Protein AF-A0A5F2HUJ4-F1 (afdb_monomer_lite)

Sequence (93 aa):
TSSAVPKTTYTDSNYTAALDEQMQTLCSNAKAAGVIVMTVSLDLVESKAAEKKAMTALKACASDSRFRKDPSDPSKPAKLYWNATGATLSDNF

Secondary structure (DSSP, 8-state):
--TTS-TT--SHHHHHHHHHHHHHHHHHHHHHTTPPP-EEEES--TTSHHHHHHHHHHHHHSPEEEEEEPSS-TTSEEESEEEE-TTTHHHH-

Structure (mmCIF, N/CA/C/O backbone):
data_AF-A0A5F2HUJ4-F1
#
_entry.id   AF-A0A5F2HUJ4-F1
#
loop_
_atom_site.group_PDB
_atom_sit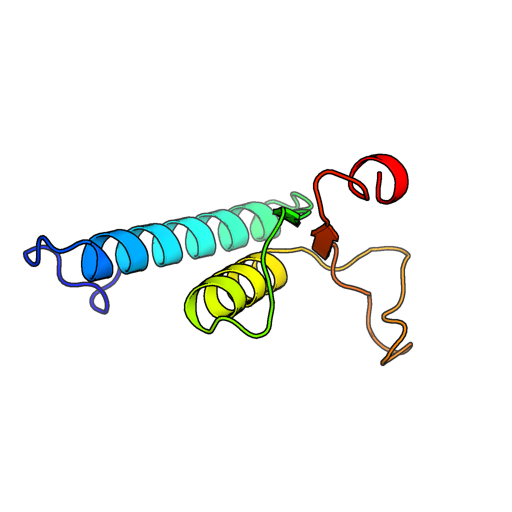e.id
_atom_site.type_symbol
_atom_site.label_atom_id
_atom_site.label_alt_id
_atom_site.label_comp_id
_atom_site.label_asym_id
_atom_site.label_entity_id
_atom_site.label_seq_id
_atom_site.pdbx_PDB_ins_code
_atom_site.Cartn_x
_atom_site.Cartn_y
_atom_site.Cartn_z
_atom_site.occupancy
_atom_site.B_iso_or_equiv
_atom_site.auth_seq_id
_atom_site.auth_comp_id
_atom_site.auth_asym_id
_atom_site.auth_atom_id
_atom_site.pdbx_PDB_model_num
ATOM 1 N N . THR A 1 1 ? -14.371 -0.362 10.358 1.00 74.75 1 THR A N 1
ATOM 2 C CA . THR A 1 1 ? -13.204 -0.055 11.190 1.00 74.75 1 T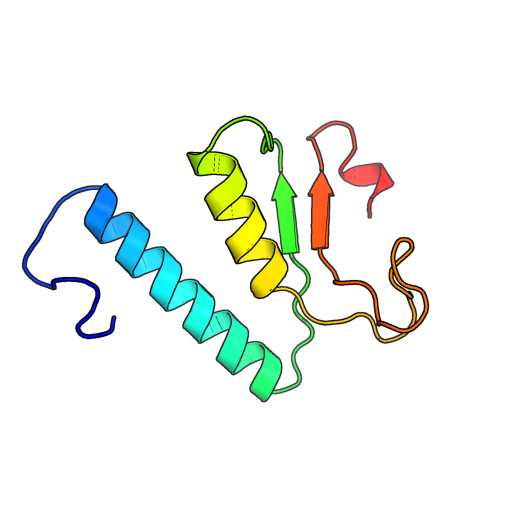HR A CA 1
ATOM 3 C C . THR A 1 1 ? -13.323 -0.762 12.519 1.00 74.75 1 THR A C 1
ATOM 5 O O . THR A 1 1 ? -14.431 -0.979 13.018 1.00 74.75 1 THR A O 1
ATOM 8 N N . SER A 1 2 ? -12.181 -1.161 13.040 1.00 84.44 2 SER A N 1
ATOM 9 C CA . SER A 1 2 ? -11.940 -1.847 14.294 1.00 84.44 2 SER A CA 1
ATOM 10 C C . SER A 1 2 ? -12.173 -0.912 15.477 1.00 84.44 2 SER A C 1
ATOM 12 O O . SER A 1 2 ? -12.450 0.278 15.318 1.00 84.44 2 SER A O 1
ATOM 14 N N . SER A 1 3 ? -12.032 -1.441 16.691 1.00 87.00 3 SER A N 1
ATOM 15 C CA . SER A 1 3 ? -12.040 -0.629 17.911 1.00 87.00 3 SER A CA 1
ATOM 16 C C . SER A 1 3 ? -10.827 0.302 18.032 1.00 87.00 3 SER A C 1
ATOM 18 O O . SER A 1 3 ? -10.843 1.176 18.892 1.00 87.00 3 SER A O 1
ATOM 20 N N . ALA A 1 4 ? -9.795 0.140 17.192 1.00 86.50 4 ALA A N 1
ATOM 21 C CA . ALA A 1 4 ? -8.611 0.998 17.198 1.00 86.50 4 ALA A CA 1
ATOM 22 C C . ALA A 1 4 ? -8.861 2.378 16.563 1.00 86.50 4 ALA A C 1
ATOM 24 O O . ALA A 1 4 ? -8.100 3.308 16.823 1.00 86.50 4 ALA A O 1
ATOM 25 N N . VAL A 1 5 ? -9.924 2.529 15.763 1.00 89.38 5 VAL A N 1
ATOM 26 C CA . VAL A 1 5 ? -10.310 3.802 15.138 1.00 89.38 5 VAL A CA 1
ATOM 27 C C . VAL A 1 5 ? -11.659 4.257 15.710 1.00 89.38 5 VAL A C 1
ATOM 29 O O . VAL A 1 5 ? -12.696 3.672 15.369 1.00 89.38 5 VAL A O 1
ATOM 32 N N . PRO A 1 6 ? -11.685 5.278 16.593 1.00 89.69 6 PRO A N 1
ATOM 33 C CA . PRO A 1 6 ? -12.915 5.777 17.199 1.00 89.69 6 PRO A CA 1
ATOM 34 C C . PRO A 1 6 ? -13.966 6.191 16.163 1.00 89.69 6 PRO A C 1
ATOM 36 O O . PRO A 1 6 ? -13.691 6.939 15.229 1.00 89.69 6 PRO A O 1
ATOM 39 N N . LYS A 1 7 ? -15.212 5.748 16.351 1.00 89.44 7 LYS A N 1
ATOM 40 C CA . LYS A 1 7 ? -16.321 6.041 15.419 1.00 89.44 7 LYS A CA 1
ATOM 41 C C . LYS A 1 7 ? -16.945 7.424 15.619 1.00 89.44 7 LYS A C 1
ATOM 43 O O . LYS A 1 7 ? -17.705 7.875 14.774 1.00 89.44 7 LYS A O 1
ATOM 48 N N . THR A 1 8 ? -16.644 8.074 16.740 1.00 92.69 8 THR A N 1
ATOM 49 C CA . THR A 1 8 ? -17.228 9.360 17.151 1.00 92.69 8 THR A CA 1
ATOM 50 C C . THR A 1 8 ? -16.228 10.516 17.079 1.00 92.69 8 THR A C 1
ATOM 52 O O . THR A 1 8 ? -16.523 11.610 17.551 1.00 92.69 8 THR A O 1
ATOM 55 N N . THR A 1 9 ? -15.036 10.286 16.519 1.00 91.25 9 THR A N 1
ATOM 56 C CA . THR A 1 9 ? -13.998 11.308 16.342 1.00 91.25 9 THR A CA 1
ATOM 57 C C . THR A 1 9 ? -13.955 11.741 14.880 1.00 91.25 9 THR A C 1
ATOM 59 O O . THR A 1 9 ? -13.619 10.955 14.001 1.00 91.25 9 THR A O 1
ATOM 62 N N . TYR A 1 10 ? -14.277 13.002 14.606 1.00 91.38 10 TYR A N 1
ATOM 63 C CA . TYR A 1 10 ? -14.412 13.523 13.242 1.00 91.38 10 TYR A CA 1
ATOM 64 C C . TYR A 1 10 ? -13.253 14.463 12.902 1.00 91.38 10 TYR A C 1
ATOM 66 O O . TYR A 1 10 ? -13.417 15.676 12.823 1.00 91.38 10 TYR A O 1
ATOM 74 N N . THR A 1 11 ? -12.057 13.896 12.762 1.00 94.19 11 THR A N 1
ATOM 75 C CA . THR A 1 11 ? -10.839 14.625 12.380 1.00 94.19 11 THR A CA 1
ATOM 76 C C . THR A 1 11 ? -10.211 13.975 11.158 1.00 94.19 11 THR A C 1
ATOM 78 O O . THR A 1 11 ? -10.354 12.767 10.959 1.00 94.19 11 THR A O 1
ATOM 81 N N . ASP A 1 12 ? -9.456 14.743 10.375 1.00 88.44 12 ASP A N 1
ATOM 82 C CA . ASP A 1 12 ? -8.759 14.231 9.185 1.00 88.44 12 ASP A CA 1
ATOM 83 C C . ASP A 1 12 ? -7.852 13.041 9.513 1.00 88.44 12 ASP A C 1
ATOM 85 O O . ASP A 1 12 ? -7.797 12.060 8.772 1.00 88.44 12 ASP A O 1
ATOM 89 N N . SER A 1 13 ? -7.194 13.087 10.674 1.00 89.50 13 SER A N 1
ATOM 90 C CA . SER A 1 13 ? -6.373 11.985 11.180 1.00 89.50 13 SER A CA 1
ATOM 91 C C . SER A 1 13 ? -7.198 10.715 11.417 1.00 89.50 13 SER A C 1
ATOM 93 O O . SER A 1 13 ? -6.795 9.630 10.994 1.00 89.50 13 SER A O 1
ATOM 95 N N . ASN A 1 14 ? -8.382 10.837 12.029 1.00 91.75 14 ASN A N 1
ATOM 96 C CA . ASN A 1 14 ? -9.252 9.689 12.281 1.00 91.75 14 ASN A CA 1
ATOM 97 C C . ASN A 1 14 ? -9.850 9.124 10.985 1.00 91.75 14 ASN A C 1
ATOM 99 O O . ASN A 1 14 ? -9.893 7.907 10.808 1.00 91.75 14 ASN A O 1
ATOM 103 N N . TYR A 1 15 ? -10.252 9.988 10.050 1.00 91.25 15 TYR A N 1
ATOM 104 C CA . TYR A 1 15 ? -10.717 9.554 8.732 1.00 91.25 15 TYR A CA 1
ATOM 105 C C . TYR A 1 15 ? -9.613 8.855 7.937 1.00 91.25 15 TYR A C 1
ATOM 107 O O . TYR A 1 15 ? -9.858 7.801 7.356 1.00 91.25 15 TYR A O 1
ATOM 115 N N . THR A 1 16 ? -8.387 9.378 7.966 1.00 89.25 16 THR A N 1
ATOM 116 C CA . THR A 1 16 ? -7.233 8.735 7.321 1.00 89.25 16 THR A CA 1
ATOM 117 C C . THR A 1 16 ? -6.962 7.365 7.938 1.00 89.25 16 THR A C 1
ATOM 119 O O . THR A 1 16 ? -6.813 6.389 7.212 1.00 89.25 16 THR A O 1
ATOM 122 N N . ALA A 1 17 ? -6.984 7.249 9.270 1.00 90.19 17 ALA A N 1
ATOM 123 C CA . ALA A 1 17 ? -6.820 5.963 9.949 1.00 90.19 17 ALA A CA 1
ATOM 124 C C . ALA A 1 17 ? -7.937 4.962 9.593 1.00 90.19 17 ALA A C 1
ATOM 126 O O . ALA A 1 17 ? -7.669 3.779 9.386 1.00 90.19 17 ALA A O 1
ATOM 127 N N . ALA A 1 18 ? -9.182 5.433 9.477 1.00 91.75 18 ALA A N 1
ATOM 128 C CA . ALA A 1 18 ? -10.309 4.613 9.046 1.00 91.75 18 ALA A CA 1
ATOM 129 C C . ALA A 1 18 ? -10.128 4.091 7.613 1.00 91.75 18 ALA A C 1
ATOM 131 O O . ALA A 1 18 ? -10.366 2.909 7.356 1.00 91.75 18 ALA A O 1
ATOM 132 N N . LEU A 1 19 ? -9.712 4.959 6.689 1.00 89.94 19 LEU A N 1
ATOM 133 C CA . LEU A 1 19 ? -9.457 4.606 5.292 1.00 89.94 19 LEU A CA 1
ATOM 134 C C . LEU A 1 19 ? -8.268 3.647 5.159 1.00 89.94 19 LEU A C 1
ATOM 136 O O . LEU A 1 19 ? -8.380 2.658 4.434 1.00 89.94 19 LEU A O 1
ATOM 140 N N . ASP A 1 20 ? -7.186 3.877 5.910 1.00 89.06 20 ASP A N 1
ATOM 141 C CA . ASP A 1 20 ? -6.027 2.978 5.987 1.00 89.06 20 ASP A CA 1
ATOM 142 C C . ASP A 1 20 ? -6.471 1.556 6.382 1.00 89.06 20 ASP A C 1
ATOM 144 O O . ASP A 1 20 ? -6.069 0.572 5.757 1.00 89.06 20 ASP A O 1
ATOM 148 N N . GLU A 1 21 ? -7.335 1.432 7.393 1.00 91.88 21 GLU A N 1
ATOM 149 C CA . GLU A 1 21 ? -7.829 0.134 7.867 1.00 91.88 21 GLU A CA 1
ATOM 150 C C . GLU A 1 21 ? -8.721 -0.571 6.830 1.00 91.88 21 GLU A C 1
ATOM 152 O O . GLU A 1 21 ? -8.612 -1.783 6.608 1.00 91.88 21 GLU A O 1
ATOM 157 N N . GLN A 1 22 ? -9.589 0.185 6.153 1.00 92.19 22 GLN A N 1
ATOM 158 C CA . GLN A 1 22 ? -10.434 -0.355 5.086 1.00 92.19 22 GLN A CA 1
ATOM 159 C C . GLN A 1 22 ? -9.595 -0.842 3.905 1.00 92.19 22 GLN A C 1
ATOM 161 O O . GLN A 1 22 ? -9.839 -1.931 3.381 1.00 92.19 22 GLN A O 1
ATOM 166 N N . MET A 1 23 ? -8.562 -0.088 3.524 1.00 91.25 23 MET A N 1
ATOM 167 C CA . MET A 1 23 ? -7.646 -0.491 2.463 1.00 91.25 23 MET A CA 1
ATOM 168 C C . MET A 1 23 ? -6.896 -1.773 2.835 1.00 91.25 23 MET A C 1
ATOM 170 O O . MET A 1 23 ? -6.851 -2.704 2.035 1.00 91.25 23 MET A O 1
ATOM 174 N N . GLN A 1 24 ? -6.382 -1.887 4.062 1.00 92.19 24 GLN A N 1
ATOM 175 C CA . GLN A 1 24 ? -5.728 -3.115 4.537 1.00 92.19 24 GLN A CA 1
ATOM 176 C C . GLN A 1 24 ? -6.661 -4.332 4.495 1.00 92.19 24 GLN A C 1
ATOM 178 O O . GLN A 1 24 ? -6.251 -5.422 4.078 1.00 92.19 24 GLN A O 1
ATOM 183 N N . THR A 1 25 ? -7.922 -4.141 4.884 1.00 94.00 25 THR A N 1
ATOM 184 C CA . THR A 1 25 ? -8.950 -5.188 4.828 1.00 94.00 25 THR A CA 1
ATOM 185 C C . THR A 1 25 ? -9.215 -5.615 3.386 1.00 94.00 25 THR A C 1
ATOM 187 O O . THR A 1 25 ? -9.191 -6.807 3.079 1.00 94.00 25 THR A O 1
ATOM 190 N N . LEU A 1 26 ? -9.380 -4.654 2.472 1.00 92.81 26 LEU A N 1
ATOM 191 C CA . LEU A 1 26 ? -9.560 -4.919 1.045 1.00 92.81 26 LEU A CA 1
ATOM 192 C C . LEU A 1 26 ? -8.381 -5.707 0.464 1.00 92.81 26 LEU A C 1
ATOM 194 O O . LEU A 1 26 ? -8.591 -6.724 -0.193 1.00 92.81 26 LEU A O 1
ATOM 198 N N . CYS A 1 27 ? -7.146 -5.283 0.739 1.00 95.19 27 CYS A N 1
ATOM 199 C CA . CYS A 1 27 ? -5.946 -5.966 0.258 1.00 95.19 27 CYS A CA 1
ATOM 200 C C . CYS A 1 27 ? -5.855 -7.402 0.787 1.00 95.19 27 CYS A C 1
ATOM 202 O O . CYS A 1 27 ? -5.448 -8.309 0.060 1.00 95.19 27 CYS A O 1
ATOM 204 N N . SER A 1 28 ? -6.229 -7.619 2.049 1.00 94.81 28 SER A N 1
ATOM 205 C CA . SER A 1 28 ? -6.240 -8.951 2.659 1.00 94.81 28 SER A CA 1
ATOM 206 C C . SER A 1 28 ? -7.272 -9.855 1.990 1.00 94.81 28 SER A C 1
ATOM 208 O O . SER A 1 28 ? -6.937 -10.970 1.593 1.00 94.81 28 SER A O 1
ATOM 210 N N . ASN A 1 29 ? -8.486 -9.348 1.768 1.00 96.06 29 ASN A N 1
ATOM 211 C CA . ASN A 1 29 ? -9.557 -10.085 1.098 1.00 96.06 29 ASN A CA 1
ATOM 212 C C . ASN A 1 29 ? -9.214 -10.403 -0.362 1.00 96.06 29 ASN A C 1
ATOM 214 O O . ASN A 1 29 ? -9.413 -11.532 -0.805 1.00 96.06 29 ASN A O 1
ATOM 218 N N . ALA A 1 30 ? -8.653 -9.440 -1.099 1.00 96.06 30 ALA A N 1
ATOM 219 C CA . ALA A 1 30 ? -8.224 -9.637 -2.482 1.00 96.06 30 ALA A CA 1
ATOM 220 C C . ALA A 1 30 ? -7.174 -10.754 -2.584 1.00 96.06 30 ALA A C 1
ATOM 222 O O . ALA A 1 30 ? -7.339 -11.694 -3.363 1.00 96.06 30 ALA A O 1
ATOM 223 N N . LYS A 1 31 ? -6.141 -10.708 -1.733 1.00 94.44 31 LYS A N 1
ATOM 224 C CA . LYS A 1 31 ? -5.103 -11.748 -1.686 1.00 94.44 31 LYS A CA 1
ATOM 225 C C . LYS A 1 31 ? -5.670 -13.111 -1.285 1.00 94.44 31 LYS A C 1
ATOM 227 O O . LYS A 1 31 ? -5.307 -14.113 -1.895 1.00 94.44 31 LYS A O 1
ATOM 232 N N . ALA A 1 32 ? -6.581 -13.155 -0.312 1.00 95.69 32 ALA A N 1
ATOM 233 C CA . ALA A 1 32 ? -7.248 -14.391 0.103 1.00 95.69 32 ALA A CA 1
ATOM 234 C C . ALA A 1 32 ? -8.108 -15.003 -1.017 1.00 95.69 32 ALA A C 1
ATOM 236 O O . ALA A 1 32 ? -8.178 -16.222 -1.140 1.00 95.69 32 ALA A O 1
ATOM 237 N N . ALA A 1 33 ? -8.702 -14.170 -1.875 1.00 97.50 33 ALA A N 1
ATOM 238 C CA . ALA A 1 33 ? -9.441 -14.597 -3.062 1.00 97.50 33 ALA A CA 1
ATOM 239 C C . ALA A 1 33 ? -8.538 -14.981 -4.255 1.00 97.50 33 ALA A C 1
ATOM 241 O O . ALA A 1 33 ? -9.039 -15.270 -5.340 1.00 97.50 33 ALA A O 1
ATOM 242 N N . GLY A 1 34 ? -7.210 -14.969 -4.092 1.00 94.25 34 GLY A N 1
ATOM 243 C CA . GLY A 1 34 ? -6.255 -15.289 -5.157 1.00 94.25 34 GLY A CA 1
ATOM 244 C C . GLY A 1 34 ? -6.022 -14.160 -6.167 1.00 94.25 34 GLY A C 1
ATOM 245 O O . GLY A 1 34 ? -5.345 -14.379 -7.176 1.00 94.25 34 GLY A O 1
ATOM 246 N N . VAL A 1 35 ? -6.539 -12.954 -5.905 1.00 96.38 35 VAL A N 1
ATOM 247 C CA . VAL A 1 35 ? -6.282 -11.768 -6.729 1.00 96.38 35 VAL A CA 1
ATOM 248 C C . VAL A 1 35 ? -4.866 -11.272 -6.459 1.00 96.38 35 VAL A C 1
ATOM 250 O O . VAL A 1 35 ? -4.473 -11.034 -5.316 1.00 96.38 35 VAL A O 1
ATOM 253 N N . ILE A 1 36 ? -4.094 -11.093 -7.530 1.00 94.81 36 ILE A N 1
ATOM 254 C CA . ILE A 1 36 ? -2.759 -10.505 -7.449 1.00 94.81 36 ILE A CA 1
ATOM 255 C C . ILE A 1 36 ? -2.911 -8.991 -7.354 1.00 94.81 36 ILE A C 1
ATOM 257 O O . ILE A 1 36 ? -3.415 -8.348 -8.272 1.00 94.81 36 ILE A O 1
ATOM 261 N N . VAL A 1 37 ? -2.445 -8.429 -6.246 1.00 95.75 37 VAL A N 1
ATOM 262 C CA . VAL A 1 37 ? -2.459 -6.986 -6.006 1.00 95.75 37 VAL A CA 1
ATOM 263 C C . VAL A 1 37 ? -1.084 -6.411 -6.299 1.00 95.75 37 VAL A C 1
ATOM 265 O O . VAL A 1 37 ? -0.094 -6.789 -5.671 1.00 95.75 37 VAL A O 1
ATOM 268 N N . MET A 1 38 ? -1.045 -5.472 -7.232 1.00 94.50 38 MET A N 1
ATOM 269 C CA . MET A 1 38 ? 0.107 -4.636 -7.528 1.00 94.50 38 MET A CA 1
ATOM 270 C C . MET A 1 38 ? -0.186 -3.219 -7.049 1.00 94.50 38 MET A C 1
ATOM 272 O O . MET A 1 38 ? -1.291 -2.719 -7.258 1.00 94.50 38 MET A O 1
ATOM 276 N N . THR A 1 39 ? 0.784 -2.577 -6.407 1.00 95.19 39 THR A N 1
ATOM 277 C CA . THR A 1 39 ? 0.627 -1.206 -5.916 1.00 95.19 39 THR A CA 1
ATOM 278 C C . THR A 1 39 ? 1.731 -0.304 -6.440 1.00 95.19 39 THR A C 1
ATOM 280 O O . THR A 1 39 ? 2.884 -0.708 -6.600 1.00 95.19 39 THR A O 1
ATOM 283 N N . VAL A 1 40 ? 1.356 0.941 -6.713 1.00 94.38 40 VAL A N 1
ATOM 284 C CA . VAL A 1 40 ? 2.258 1.977 -7.208 1.00 94.38 40 VAL A CA 1
ATOM 285 C C . 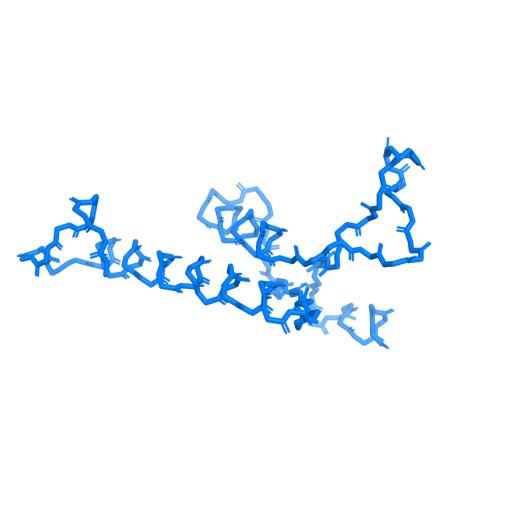VAL A 1 40 ? 2.026 3.211 -6.362 1.00 94.38 40 VAL A C 1
ATOM 287 O O . VAL A 1 40 ? 0.905 3.718 -6.317 1.00 94.38 40 VAL A O 1
ATOM 290 N N . SER A 1 41 ? 3.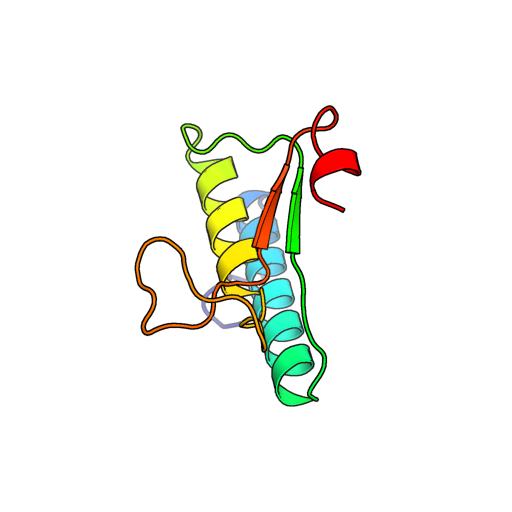054 3.681 -5.667 1.00 94.44 41 SER A N 1
ATOM 291 C CA . SER A 1 41 ? 3.042 5.050 -5.163 1.00 94.44 41 SER A CA 1
ATOM 292 C C . SER A 1 41 ? 3.512 5.978 -6.273 1.00 94.44 41 SER A C 1
ATOM 294 O O . SER A 1 41 ? 4.504 5.685 -6.938 1.00 94.44 41 SER A O 1
ATOM 296 N N . LEU A 1 42 ? 2.787 7.074 -6.477 1.00 94.25 42 LEU A N 1
ATOM 297 C CA . LEU A 1 42 ? 3.101 8.076 -7.487 1.00 94.25 42 LEU A CA 1
ATOM 298 C C . LEU A 1 42 ? 3.493 9.379 -6.797 1.00 94.25 42 LEU A C 1
ATOM 300 O O . LEU A 1 42 ? 2.718 9.904 -5.999 1.00 94.25 42 LEU A O 1
ATOM 304 N N . ASP A 1 43 ? 4.696 9.863 -7.099 1.00 94.25 43 ASP A N 1
ATOM 305 C CA . ASP A 1 43 ? 5.258 11.121 -6.594 1.00 94.25 43 ASP A CA 1
ATOM 306 C C . ASP A 1 43 ? 5.290 11.218 -5.053 1.00 94.25 43 ASP A C 1
ATOM 308 O O . ASP A 1 43 ? 5.185 12.301 -4.477 1.00 94.25 43 ASP A O 1
ATOM 312 N N . LEU A 1 44 ? 5.478 10.076 -4.373 1.00 93.94 44 LEU A N 1
ATOM 313 C CA . LEU A 1 44 ? 5.713 10.019 -2.928 1.00 93.94 44 LEU A CA 1
ATOM 314 C C . LEU A 1 44 ? 7.212 9.977 -2.604 1.00 93.94 44 LEU A C 1
ATOM 316 O O . LEU A 1 44 ? 8.000 9.252 -3.22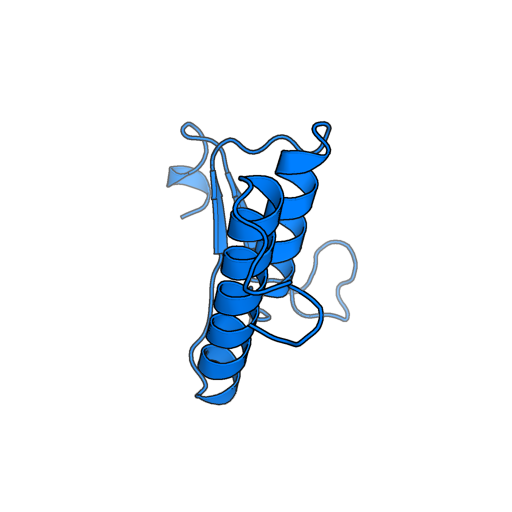1 1.00 93.94 44 LEU A O 1
ATOM 320 N N . VAL A 1 45 ? 7.598 10.734 -1.584 1.00 94.31 45 VAL A N 1
ATOM 321 C CA . VAL A 1 45 ? 8.975 10.958 -1.154 1.00 94.31 45 VAL A CA 1
ATOM 322 C C . VAL A 1 45 ? 9.209 10.311 0.207 1.00 94.31 45 VAL A C 1
ATOM 324 O O . VAL A 1 45 ? 8.609 10.676 1.217 1.00 94.31 45 VAL A O 1
ATOM 327 N N . GLU A 1 46 ? 10.160 9.378 0.265 1.00 93.06 46 GLU A N 1
ATOM 328 C CA . GLU A 1 46 ? 10.424 8.587 1.472 1.00 93.06 46 GLU A CA 1
ATOM 329 C C . GLU A 1 46 ? 10.902 9.425 2.677 1.00 93.06 46 GLU A C 1
ATOM 331 O O . GLU A 1 46 ? 10.692 9.042 3.828 1.00 93.06 46 GLU A O 1
ATOM 336 N N . SER A 1 47 ? 11.518 10.587 2.450 1.00 95.56 47 SER A N 1
ATOM 337 C CA . SER A 1 47 ? 11.976 11.466 3.535 1.00 95.56 47 SER A CA 1
ATOM 338 C C . SER A 1 47 ? 10.836 12.178 4.273 1.00 95.56 47 SER A C 1
ATOM 340 O O . SER A 1 47 ? 11.049 12.684 5.376 1.00 95.56 47 SER A O 1
ATOM 342 N N . LYS A 1 48 ? 9.618 12.203 3.718 1.00 95.62 48 LYS A N 1
ATOM 343 C CA . LYS A 1 48 ? 8.444 12.789 4.370 1.00 95.62 48 LYS A CA 1
ATOM 344 C C . LYS A 1 48 ? 7.670 11.708 5.115 1.00 95.62 48 LYS A C 1
ATOM 346 O O . LYS A 1 48 ? 7.135 10.782 4.514 1.00 95.62 48 LYS A O 1
ATOM 351 N N . ALA A 1 49 ? 7.553 11.853 6.433 1.00 93.06 49 ALA A N 1
ATOM 352 C CA . ALA A 1 49 ? 6.984 10.821 7.304 1.00 93.06 49 ALA A CA 1
ATOM 353 C C . ALA A 1 49 ? 5.570 10.360 6.894 1.00 93.06 49 ALA A C 1
ATOM 355 O O . ALA A 1 49 ? 5.292 9.161 6.889 1.00 93.06 49 ALA A O 1
ATOM 356 N N . ALA A 1 50 ? 4.690 11.294 6.516 1.00 89.38 50 ALA A N 1
ATOM 357 C CA . ALA A 1 50 ? 3.332 10.970 6.077 1.00 89.38 50 ALA A CA 1
ATOM 358 C C . ALA A 1 50 ? 3.320 10.169 4.760 1.00 89.38 50 ALA A C 1
ATOM 360 O O . ALA A 1 50 ? 2.616 9.167 4.648 1.00 89.38 50 ALA A O 1
ATOM 361 N N . GLU A 1 51 ? 4.152 10.559 3.793 1.00 94.06 51 GLU A N 1
ATOM 362 C CA . GLU A 1 51 ? 4.263 9.883 2.497 1.00 94.06 51 GLU A CA 1
ATOM 363 C C . GLU A 1 51 ? 4.920 8.503 2.654 1.00 94.06 51 GLU A C 1
ATOM 365 O O . GLU A 1 51 ? 4.416 7.511 2.129 1.00 94.06 51 GLU A O 1
ATOM 370 N N . LYS A 1 52 ? 5.959 8.387 3.492 1.00 95.00 52 LYS A N 1
ATOM 371 C CA . LYS A 1 52 ? 6.576 7.102 3.856 1.00 95.00 52 LYS A CA 1
ATOM 372 C C . LYS A 1 52 ? 5.585 6.141 4.512 1.00 95.00 52 LYS A C 1
ATOM 374 O O . LYS A 1 52 ? 5.628 4.935 4.243 1.00 95.00 52 LYS A O 1
ATOM 379 N N . LYS A 1 53 ? 4.684 6.647 5.361 1.00 91.62 53 LYS A N 1
ATOM 380 C CA . LYS A 1 53 ? 3.614 5.835 5.958 1.00 91.62 53 LYS A CA 1
ATOM 381 C C . LYS A 1 53 ? 2.703 5.259 4.867 1.00 91.62 53 LYS A C 1
ATOM 383 O O . LYS A 1 53 ? 2.463 4.052 4.868 1.00 91.62 53 LYS A O 1
ATOM 388 N N . ALA A 1 54 ? 2.270 6.081 3.910 1.00 91.94 54 ALA A N 1
ATOM 389 C CA . ALA A 1 54 ? 1.449 5.636 2.782 1.00 91.94 54 ALA A CA 1
ATOM 390 C C . ALA A 1 54 ? 2.184 4.613 1.895 1.00 91.94 54 ALA A C 1
ATOM 392 O O . ALA A 1 54 ? 1.644 3.548 1.600 1.00 91.94 54 ALA A O 1
ATOM 393 N N . MET A 1 55 ? 3.449 4.872 1.553 1.00 94.88 55 MET A N 1
ATOM 394 C CA . MET A 1 55 ? 4.311 3.936 0.816 1.00 94.88 55 MET A CA 1
ATOM 395 C C . MET A 1 55 ? 4.425 2.577 1.518 1.00 94.88 55 MET A C 1
ATOM 397 O O . MET A 1 55 ? 4.318 1.526 0.887 1.00 94.88 55 MET A O 1
ATOM 401 N N . THR A 1 56 ? 4.597 2.581 2.842 1.00 94.25 56 THR A N 1
ATOM 402 C CA . THR A 1 56 ? 4.678 1.353 3.647 1.00 94.25 56 THR A CA 1
ATOM 403 C C . THR A 1 56 ? 3.366 0.570 3.598 1.00 94.25 56 THR A C 1
ATOM 405 O O . THR A 1 56 ? 3.385 -0.647 3.403 1.00 94.25 56 THR A O 1
ATOM 408 N N . ALA A 1 57 ? 2.225 1.256 3.713 1.00 92.94 57 ALA A N 1
ATOM 409 C CA . ALA A 1 57 ? 0.907 0.634 3.608 1.00 92.94 57 ALA A CA 1
ATOM 410 C C . ALA A 1 57 ? 0.670 0.025 2.213 1.00 92.94 57 ALA A C 1
ATOM 412 O O . ALA A 1 57 ? 0.250 -1.130 2.103 1.00 92.94 57 ALA A O 1
ATOM 413 N N . LEU A 1 58 ? 1.022 0.749 1.146 1.00 95.00 58 LEU A N 1
ATOM 414 C CA . LEU A 1 58 ? 0.938 0.265 -0.236 1.00 95.00 58 LEU A CA 1
ATOM 415 C C . LEU A 1 58 ? 1.828 -0.961 -0.466 1.00 95.00 58 LEU A C 1
ATOM 417 O O . LEU A 1 58 ? 1.378 -1.947 -1.056 1.00 95.00 58 LEU A O 1
ATOM 421 N N . LYS A 1 59 ? 3.065 -0.947 0.040 1.00 94.75 59 LYS A N 1
ATOM 422 C CA . LYS A 1 59 ? 3.992 -2.082 -0.068 1.00 94.75 59 LYS A CA 1
ATOM 423 C C . LYS A 1 59 ? 3.500 -3.314 0.698 1.00 94.75 59 LYS A C 1
ATOM 425 O O . LYS A 1 59 ? 3.692 -4.434 0.230 1.00 94.75 59 LYS A O 1
ATOM 430 N N . ALA A 1 60 ? 2.843 -3.134 1.845 1.00 94.12 60 ALA A N 1
ATOM 431 C CA . ALA A 1 60 ? 2.231 -4.231 2.604 1.00 94.12 60 ALA A CA 1
ATOM 432 C C . ALA A 1 60 ? 0.980 -4.810 1.912 1.00 94.12 60 ALA A C 1
ATOM 434 O O . ALA A 1 60 ? 0.712 -6.016 1.978 1.00 94.12 60 ALA A O 1
ATOM 435 N N . CYS A 1 61 ? 0.221 -3.957 1.221 1.00 95.75 61 CYS A N 1
ATOM 436 C CA . CYS A 1 61 ? -0.922 -4.359 0.408 1.00 95.75 61 CYS A CA 1
ATOM 437 C C . CYS A 1 61 ? -0.499 -5.204 -0.808 1.00 95.75 61 CYS A C 1
ATOM 439 O O . CYS A 1 61 ? -1.189 -6.171 -1.142 1.00 95.75 61 CYS A O 1
ATOM 441 N N . ALA A 1 62 ? 0.651 -4.892 -1.418 1.00 96.06 62 ALA A N 1
ATOM 442 C CA . ALA A 1 62 ? 1.176 -5.606 -2.577 1.00 96.06 62 ALA A CA 1
ATOM 443 C C . ALA A 1 62 ? 1.368 -7.110 -2.327 1.00 96.06 62 ALA A C 1
ATOM 445 O O . ALA A 1 62 ? 1.797 -7.569 -1.260 1.00 96.06 62 ALA A O 1
ATOM 446 N N . SER A 1 63 ? 1.078 -7.882 -3.367 1.00 96.31 63 SER A N 1
ATOM 447 C CA . SER A 1 63 ? 1.357 -9.312 -3.424 1.00 96.31 63 SER A CA 1
ATOM 448 C C . SER A 1 63 ? 2.833 -9.570 -3.701 1.00 96.31 63 SER A C 1
ATOM 450 O O . SER A 1 63 ? 3.561 -8.708 -4.198 1.00 96.31 63 SER A O 1
ATOM 452 N N . ASP A 1 64 ? 3.274 -10.777 -3.380 1.00 95.94 64 ASP A N 1
ATOM 453 C CA . ASP A 1 64 ? 4.592 -11.256 -3.772 1.00 95.94 64 ASP A CA 1
ATOM 454 C C . ASP A 1 64 ? 4.597 -11.640 -5.256 1.00 95.94 64 ASP A C 1
ATOM 456 O O . ASP A 1 64 ? 3.621 -12.178 -5.790 1.00 95.94 64 ASP A O 1
ATOM 460 N N . SER A 1 65 ? 5.696 -11.343 -5.943 1.00 94.50 65 SER A N 1
ATOM 461 C CA . SER A 1 65 ? 5.889 -11.747 -7.328 1.00 94.50 65 SER A CA 1
ATOM 462 C C . SER A 1 65 ? 6.033 -13.260 -7.421 1.00 94.50 65 SER A C 1
ATOM 464 O O . SER A 1 65 ? 6.707 -13.891 -6.612 1.00 94.50 65 SER A O 1
ATOM 466 N N . ARG A 1 66 ? 5.454 -13.844 -8.470 1.00 93.94 66 ARG A N 1
ATOM 467 C CA . ARG A 1 66 ? 5.612 -15.272 -8.777 1.00 93.94 66 ARG A CA 1
ATOM 468 C C . ARG A 1 66 ? 6.937 -15.595 -9.474 1.00 93.94 66 ARG A C 1
ATOM 470 O O . ARG A 1 66 ? 7.290 -16.762 -9.579 1.00 93.94 66 ARG A O 1
ATOM 477 N N . PHE A 1 67 ? 7.650 -14.573 -9.958 1.00 92.56 67 PHE A N 1
ATOM 478 C CA . PHE A 1 67 ? 8.819 -14.744 -10.827 1.00 92.56 67 PHE A CA 1
ATOM 479 C C . PHE A 1 67 ? 10.011 -13.880 -10.412 1.00 92.56 67 PHE A C 1
ATOM 481 O O . PHE A 1 67 ? 11.15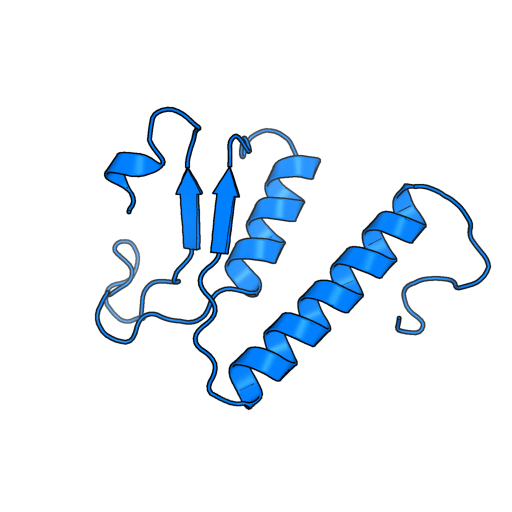1 -14.338 -10.459 1.00 92.56 67 PHE A O 1
ATOM 488 N N . ARG A 1 68 ? 9.769 -12.628 -9.996 1.00 93.81 68 ARG A N 1
ATOM 489 C CA . ARG A 1 68 ? 10.838 -11.730 -9.550 1.00 93.81 68 ARG A CA 1
ATOM 490 C C . ARG A 1 68 ? 11.274 -12.098 -8.139 1.00 93.81 68 ARG A C 1
ATOM 492 O O . ARG A 1 68 ? 10.444 -12.229 -7.241 1.00 93.81 68 ARG A O 1
ATOM 499 N N . LYS A 1 69 ? 12.584 -12.168 -7.938 1.00 95.12 69 LYS A N 1
ATOM 500 C CA . LYS A 1 69 ? 13.204 -12.254 -6.613 1.00 95.12 69 LYS A CA 1
ATOM 501 C C . LYS A 1 69 ? 13.510 -10.856 -6.086 1.00 95.12 69 LYS A C 1
ATOM 503 O O . LYS A 1 69 ? 13.691 -9.931 -6.881 1.00 95.12 69 LYS A O 1
ATOM 508 N N . ASP A 1 70 ? 13.527 -10.697 -4.769 1.00 91.88 70 ASP A N 1
ATOM 509 C CA . ASP A 1 70 ? 13.941 -9.443 -4.148 1.00 91.88 70 ASP A CA 1
ATOM 510 C C . ASP A 1 70 ? 15.440 -9.214 -4.430 1.00 91.88 70 ASP A C 1
ATOM 512 O O . ASP A 1 70 ? 16.253 -10.100 -4.157 1.00 91.88 70 ASP A O 1
ATOM 516 N N . PRO A 1 71 ? 15.832 -8.065 -5.010 1.00 89.50 71 PRO A N 1
ATOM 517 C CA . PRO A 1 71 ? 17.234 -7.793 -5.323 1.00 89.50 71 PRO A CA 1
ATOM 518 C C . PRO A 1 71 ? 18.115 -7.654 -4.073 1.00 89.50 71 PRO A C 1
ATOM 520 O O . PRO A 1 71 ? 19.320 -7.875 -4.157 1.00 89.50 71 PRO A O 1
ATOM 523 N N . SER A 1 72 ? 17.531 -7.296 -2.925 1.00 92.19 72 SER A N 1
ATOM 524 C CA . SER A 1 72 ? 18.227 -7.198 -1.636 1.00 92.19 72 SER A CA 1
ATOM 525 C C . SER A 1 72 ? 18.267 -8.523 -0.871 1.00 92.19 72 SER A C 1
ATOM 527 O O . SER A 1 72 ? 19.131 -8.713 -0.018 1.00 92.19 72 SER A O 1
ATOM 529 N N . ASP A 1 73 ? 17.366 -9.452 -1.198 1.00 92.38 73 ASP A N 1
ATOM 530 C CA . ASP A 1 73 ? 17.316 -10.796 -0.623 1.00 92.38 73 ASP A CA 1
ATOM 531 C C . ASP A 1 73 ? 16.787 -11.815 -1.653 1.00 92.38 73 ASP A C 1
ATOM 533 O O . ASP A 1 73 ? 15.585 -12.102 -1.699 1.00 92.38 73 ASP A O 1
ATOM 537 N N . PRO A 1 74 ? 17.671 -12.427 -2.465 1.00 92.69 74 PRO A N 1
ATOM 538 C CA . PRO A 1 74 ? 17.267 -13.351 -3.527 1.00 92.69 74 PRO A CA 1
ATOM 539 C C . PRO A 1 74 ? 16.559 -14.631 -3.050 1.00 92.69 74 PRO A C 1
ATOM 541 O O . PRO A 1 74 ? 16.093 -15.416 -3.884 1.00 92.69 74 PRO A O 1
ATOM 544 N N . SER A 1 75 ? 16.493 -14.882 -1.737 1.00 94.12 75 SER A N 1
ATOM 545 C CA . SER A 1 75 ? 15.730 -15.996 -1.161 1.00 94.12 75 SER A CA 1
ATOM 546 C C . SER A 1 75 ? 14.225 -15.719 -1.095 1.00 94.12 75 SER A C 1
ATOM 548 O O . SER A 1 75 ? 13.434 -16.656 -0.972 1.00 94.12 75 SER A O 1
ATOM 550 N N . LYS A 1 76 ? 13.814 -14.452 -1.218 1.00 94.56 76 LYS A N 1
ATOM 551 C CA . LYS A 1 76 ? 12.419 -14.017 -1.114 1.00 94.56 76 LYS A CA 1
ATOM 552 C C . LYS A 1 76 ? 11.878 -13.550 -2.466 1.00 94.56 76 LYS A C 1
ATOM 554 O O . LYS A 1 76 ? 12.618 -12.974 -3.269 1.00 94.56 76 LYS A O 1
ATOM 559 N N . PRO A 1 77 ? 10.582 -13.763 -2.746 1.00 95.94 77 PRO A N 1
ATOM 560 C CA . PRO A 1 77 ? 9.940 -13.112 -3.877 1.00 95.94 77 PRO A CA 1
ATOM 561 C C . PRO A 1 77 ? 9.911 -11.594 -3.661 1.00 95.94 77 PRO A C 1
ATOM 563 O O . PRO A 1 77 ? 9.686 -11.111 -2.551 1.00 95.94 77 PRO A O 1
ATOM 566 N N . ALA A 1 78 ? 10.118 -10.828 -4.729 1.00 95.75 78 ALA A N 1
ATOM 567 C CA . ALA A 1 78 ? 9.997 -9.375 -4.675 1.00 95.75 78 ALA A CA 1
ATOM 568 C C . ALA A 1 78 ? 8.527 -8.976 -4.488 1.00 95.75 78 ALA A C 1
ATOM 570 O O . ALA A 1 78 ? 7.643 -9.555 -5.121 1.00 95.75 78 ALA A O 1
ATOM 571 N N . LYS A 1 79 ? 8.260 -7.923 -3.711 1.00 95.25 79 LYS A N 1
ATOM 572 C CA . LYS A 1 79 ? 6.927 -7.303 -3.685 1.00 95.25 79 LYS A CA 1
ATOM 573 C C . LYS A 1 79 ? 6.587 -6.701 -5.049 1.00 95.25 79 LYS A C 1
ATOM 575 O O . LYS A 1 79 ? 7.435 -6.063 -5.672 1.00 95.25 79 LYS A O 1
ATOM 580 N N . LEU A 1 80 ? 5.335 -6.858 -5.479 1.00 95.12 80 LEU A N 1
ATOM 581 C CA . LEU A 1 80 ? 4.747 -6.164 -6.631 1.00 95.12 80 LEU A CA 1
ATOM 582 C C . LEU A 1 80 ? 4.408 -4.712 -6.259 1.00 95.12 80 LEU A C 1
ATOM 584 O O . LEU A 1 80 ? 3.253 -4.290 -6.300 1.00 95.12 80 LEU A O 1
ATOM 588 N N . TYR A 1 81 ? 5.431 -3.984 -5.824 1.00 94.75 81 TYR A N 1
ATOM 589 C CA . TYR A 1 81 ? 5.354 -2.606 -5.372 1.00 94.75 81 TYR A CA 1
ATOM 590 C C . TYR A 1 81 ? 6.416 -1.770 -6.079 1.00 94.75 81 TYR A C 1
ATOM 592 O O . TYR A 1 81 ? 7.588 -2.155 -6.112 1.00 94.75 81 TYR A O 1
ATOM 600 N N . TRP A 1 82 ? 6.007 -0.603 -6.567 1.00 93.50 82 TRP A N 1
ATOM 601 C CA . TRP A 1 82 ? 6.886 0.383 -7.183 1.00 93.50 82 TRP A CA 1
ATOM 602 C C . TRP A 1 82 ? 6.624 1.761 -6.588 1.00 93.50 82 TRP A C 1
ATOM 604 O O . TRP A 1 82 ? 5.475 2.144 -6.379 1.00 93.50 82 TRP A O 1
ATOM 614 N N . ASN A 1 83 ? 7.698 2.512 -6.346 1.00 92.50 83 ASN A N 1
ATOM 615 C CA . ASN A 1 83 ? 7.602 3.949 -6.133 1.00 92.50 83 ASN A CA 1
ATOM 616 C C . ASN A 1 83 ? 8.018 4.643 -7.424 1.00 92.50 83 ASN A C 1
ATOM 618 O O . ASN A 1 83 ? 9.191 4.590 -7.791 1.00 92.50 83 ASN A O 1
ATOM 622 N N . ALA A 1 84 ? 7.051 5.229 -8.118 1.00 93.06 84 ALA A N 1
ATOM 623 C CA . ALA A 1 84 ? 7.240 5.899 -9.390 1.00 93.06 84 ALA A CA 1
ATOM 624 C C . ALA A 1 84 ? 7.027 7.406 -9.236 1.00 93.06 84 ALA A C 1
ATOM 626 O O . ALA A 1 84 ? 6.373 7.887 -8.313 1.00 93.06 84 ALA A O 1
ATOM 627 N N . THR A 1 85 ? 7.553 8.145 -10.196 1.00 90.44 85 THR A N 1
ATOM 628 C CA . THR A 1 85 ? 7.211 9.546 -10.439 1.00 90.44 85 THR A CA 1
ATOM 629 C C . THR A 1 85 ? 6.425 9.653 -11.733 1.00 90.44 85 THR A C 1
ATOM 631 O O . THR A 1 85 ? 6.486 8.738 -12.560 1.00 90.44 85 THR A O 1
ATOM 634 N N . GLY A 1 86 ? 5.753 10.780 -11.973 1.00 85.88 86 GLY A N 1
ATOM 635 C CA . GLY A 1 86 ? 5.111 11.030 -13.272 1.00 85.88 86 GLY A CA 1
ATOM 636 C C . GLY A 1 86 ? 6.055 10.835 -14.472 1.00 85.88 86 GLY A C 1
ATOM 637 O O . GLY A 1 86 ? 5.622 10.393 -15.529 1.00 85.88 86 GLY A O 1
ATOM 638 N N . ALA A 1 87 ? 7.357 11.083 -14.286 1.00 83.81 87 ALA A N 1
ATOM 639 C CA . ALA A 1 87 ? 8.383 10.905 -15.315 1.00 83.81 87 ALA A CA 1
ATOM 640 C C . ALA A 1 87 ? 8.846 9.451 -15.513 1.00 83.81 87 ALA A C 1
ATOM 642 O O . ALA A 1 87 ? 9.327 9.116 -16.586 1.00 83.81 87 ALA A O 1
ATOM 643 N N . THR A 1 88 ? 8.740 8.600 -14.490 1.00 83.50 88 THR A N 1
ATOM 644 C CA . THR A 1 88 ? 9.252 7.214 -14.524 1.00 83.50 88 THR A CA 1
ATOM 645 C C . THR A 1 88 ? 8.142 6.174 -14.609 1.00 83.50 88 THR A C 1
ATOM 647 O O . THR A 1 88 ? 8.419 4.982 -14.714 1.00 83.50 88 THR A O 1
ATOM 650 N N . LEU A 1 89 ? 6.875 6.597 -14.557 1.00 81.50 89 LEU A N 1
ATOM 651 C CA . LEU A 1 89 ? 5.735 5.688 -14.562 1.00 81.50 89 LEU A CA 1
ATOM 652 C C . LEU A 1 89 ? 5.726 4.800 -15.814 1.00 81.50 89 LEU A C 1
ATOM 654 O O . LEU A 1 89 ? 5.605 3.593 -15.672 1.00 81.50 89 LEU A O 1
ATOM 658 N N . SER A 1 90 ? 5.926 5.363 -17.008 1.00 80.44 90 SER A N 1
ATOM 659 C CA . SER A 1 90 ? 5.945 4.601 -18.269 1.00 80.44 90 SER A CA 1
ATOM 660 C C . SER A 1 90 ? 7.166 3.702 -18.455 1.00 80.44 90 SER A C 1
ATOM 662 O O . SER A 1 90 ? 7.128 2.811 -19.285 1.00 80.44 90 SER A O 1
ATOM 664 N N . ASP A 1 91 ? 8.259 3.937 -17.730 1.00 80.50 91 ASP A N 1
ATOM 665 C CA . ASP A 1 91 ? 9.437 3.060 -17.797 1.00 80.50 91 ASP A CA 1
ATOM 666 C C . ASP A 1 91 ? 9.312 1.892 -16.810 1.00 80.50 91 ASP A C 1
ATOM 668 O O . ASP A 1 91 ? 9.925 0.836 -16.974 1.00 80.50 91 ASP A O 1
ATOM 672 N N . ASN A 1 92 ? 8.507 2.082 -15.764 1.00 75.50 92 ASN A N 1
ATOM 673 C CA . ASN A 1 92 ? 8.223 1.067 -14.761 1.00 75.50 92 ASN A CA 1
ATOM 674 C C . ASN A 1 92 ? 7.141 0.062 -15.215 1.00 75.50 92 ASN A C 1
ATOM 676 O O . ASN A 1 92 ? 7.038 -0.997 -14.583 1.00 75.50 92 ASN A O 1
ATOM 680 N N . PHE A 1 93 ? 6.365 0.385 -16.267 1.00 67.19 93 PHE A N 1
ATOM 681 C CA . PHE A 1 93 ? 5.211 -0.371 -16.788 1.00 67.19 93 PHE A CA 1
ATOM 682 C C . PHE A 1 93 ? 5.220 -0.487 -18.310 1.00 67.19 93 PHE A C 1
ATOM 684 O O . PHE A 1 93 ? 4.980 -1.615 -18.797 1.00 67.19 93 PHE A O 1
#

Radius of gyration: 15.21 Å; chains: 1; bounding box: 36×31×36 Å

pLDDT: mean 91.76, std 5.04, range [67.19, 97.5]

Foldseek 3Di:
DDPVQDPPDDDPVSVVVVVLVVLLVVLVVCVVVVHADAFEAEPADCVDPVSVVVLVSRQSSGDFDPPDADPVGNVGGDTSYYYYYPVCPVVVD